Protein AF-A0A6N6QG31-F1 (afdb_monomer)

Nearest PDB structures (foldseek):
  5lqz-assembly1_F  TM=7.930E-01  e=3.227E-03  Ogataea angusta
  5ik2-assembly1_E  TM=8.055E-01  e=4.256E-03  Caldalkalibacillus thermarum TA2.A1
  5fl7-assembly1_D  TM=7.697E-01  e=1.437E-02  Yarrowia lipolytica
  8xcg-assembly1_Z  TM=6.185E-01  e=1.243E-01  Escherichia phage Lambda
  8iyk-assembly1_J  TM=5.966E-01  e=1.467E-01  Escherichia phage Lambda

Solvent-accessible surface area (backbone atoms only — not comparable to full-atom values): 5187 Å² total; per-residue (Å²): 138,87,80,84,82,75,75,79,78,71,85,76,79,68,74,84,81,48,38,42,29,33,26,73,39,65,38,75,94,77,37,33,32,33,33,38,18,79,90,33,59,74,71,59,63,67,41,68,28,44,27,26,52,98,86,40,80,48,35,31,32,29,35,40,83,58,64,59,92,49,31,33,43,22,37,54,76,45,62,82,78,51,63,73,27,36,34,31,51,127

Sequence (90 aa):
MDTSTAVPAAPRIRALGGAQGNIVQVQPSLRFVVVDFTLNAPPSPGQILKVYREGKMVGQVKAGRIARDATIAADIVEGDLQPGDEVRPE

Secondary structure (DSSP, 8-state):
-----------------S--EEEEEEEGGGTEEEEE-TTSPPPPTT-EEEEEETTEEEEEEEEEEEEETTEEEEEEEEE---TT-EEE--

Structure (mmCIF, N/CA/C/O backbone):
data_AF-A0A6N6QG31-F1
#
_entry.id   AF-A0A6N6QG31-F1
#
loop_
_atom_site.group_PDB
_atom_site.id
_atom_site.type_symbol
_atom_site.label_atom_id
_atom_site.label_alt_id
_atom_site.label_comp_id
_atom_site.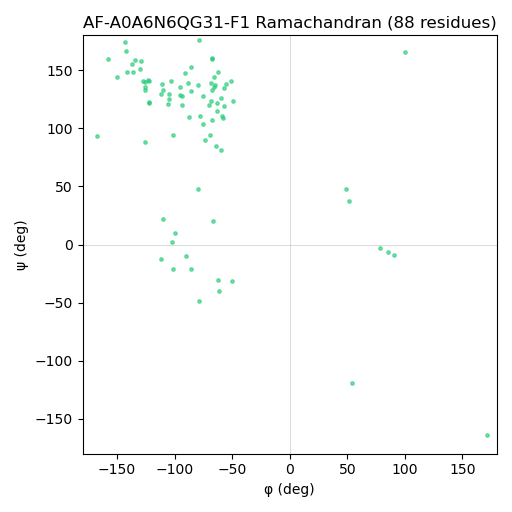label_asym_id
_atom_site.label_entity_id
_atom_site.label_seq_id
_atom_site.pdbx_PDB_ins_code
_atom_site.Cartn_x
_atom_site.Cartn_y
_atom_site.Cartn_z
_atom_site.occupancy
_atom_site.B_iso_or_equiv
_atom_site.auth_seq_id
_atom_site.auth_comp_id
_atom_site.auth_asym_id
_atom_site.auth_atom_id
_atom_site.pdbx_PDB_model_num
ATOM 1 N N . MET A 1 1 ? -34.567 13.774 -43.444 1.00 48.00 1 MET A N 1
ATOM 2 C CA . MET A 1 1 ? -33.295 13.264 -43.993 1.00 48.00 1 MET A CA 1
ATOM 3 C C . MET A 1 1 ? -32.343 13.131 -42.829 1.00 48.00 1 MET A C 1
ATOM 5 O O . MET A 1 1 ? -31.611 14.052 -42.493 1.00 48.00 1 MET A O 1
ATOM 9 N N . ASP A 1 2 ? -32.498 12.007 -42.151 1.00 49.03 2 ASP A N 1
ATOM 10 C CA . ASP A 1 2 ? -31.656 11.504 -41.083 1.00 49.03 2 ASP A CA 1
ATOM 11 C C . ASP A 1 2 ? -30.286 11.118 -41.634 1.00 49.03 2 ASP A C 1
ATOM 13 O O . ASP A 1 2 ? -30.227 10.408 -42.630 1.00 49.03 2 ASP A O 1
ATOM 17 N N . THR A 1 3 ? -29.216 11.540 -40.961 1.00 44.12 3 THR A N 1
ATOM 18 C CA . THR A 1 3 ? -28.094 10.663 -40.581 1.00 44.12 3 THR A CA 1
ATOM 19 C C . THR A 1 3 ? -27.227 11.406 -39.567 1.00 44.12 3 THR A C 1
ATOM 21 O O . THR A 1 3 ? -26.335 12.175 -39.921 1.00 44.12 3 THR A O 1
ATOM 24 N N . SER A 1 4 ? -27.512 11.176 -38.285 1.00 51.94 4 SER A N 1
ATOM 25 C CA . SER A 1 4 ? -26.572 11.435 -37.196 1.00 51.94 4 SER A CA 1
ATOM 26 C C . SER A 1 4 ? -25.530 10.319 -37.216 1.00 51.94 4 SER A C 1
ATOM 28 O O . SER A 1 4 ? -25.815 9.181 -36.842 1.00 51.94 4 SER A O 1
ATOM 30 N N . THR A 1 5 ? -24.336 10.617 -37.722 1.00 50.16 5 THR A N 1
ATOM 31 C CA . THR A 1 5 ? -23.209 9.682 -37.713 1.00 50.16 5 THR A CA 1
ATOM 32 C C . THR A 1 5 ? -22.664 9.594 -36.290 1.00 50.16 5 THR A C 1
ATOM 34 O O . THR A 1 5 ? -21.789 10.363 -35.894 1.00 50.16 5 THR A O 1
ATOM 37 N N . ALA A 1 6 ? -23.192 8.663 -35.496 1.00 60.62 6 ALA A N 1
ATOM 38 C CA . ALA A 1 6 ? -22.562 8.266 -34.247 1.00 60.62 6 ALA A CA 1
ATOM 39 C C . ALA A 1 6 ? -21.248 7.548 -34.582 1.00 60.62 6 ALA A C 1
ATOM 41 O O . ALA A 1 6 ? -21.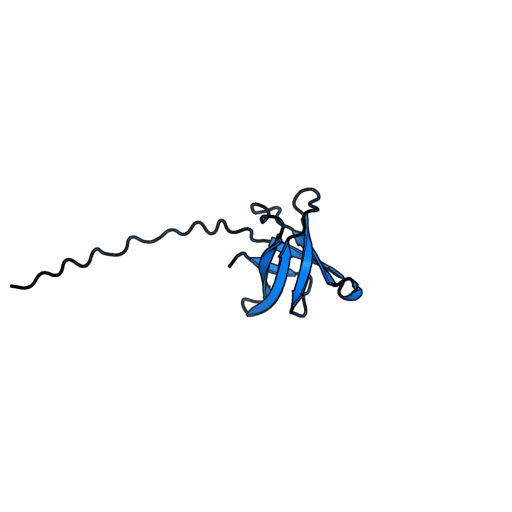247 6.424 -35.081 1.00 60.62 6 ALA A O 1
ATOM 42 N N . VAL A 1 7 ? -20.124 8.220 -34.336 1.00 63.00 7 VAL A N 1
ATOM 43 C CA . VAL A 1 7 ? -18.798 7.599 -34.364 1.00 63.00 7 VAL A CA 1
ATOM 44 C C . VAL A 1 7 ? -18.782 6.437 -33.361 1.00 63.00 7 VAL A C 1
ATOM 46 O O . VAL A 1 7 ? -19.001 6.673 -32.170 1.00 63.00 7 VAL A O 1
ATOM 49 N N . PRO A 1 8 ? -18.553 5.182 -33.791 1.00 57.38 8 PRO A N 1
ATOM 50 C CA . PRO A 1 8 ? -18.428 4.076 -32.856 1.00 57.38 8 PRO A CA 1
ATOM 51 C C . PRO A 1 8 ? -17.205 4.341 -31.977 1.00 57.38 8 PRO A C 1
ATOM 53 O O . PRO A 1 8 ? -16.094 4.537 -32.474 1.00 57.38 8 PRO A O 1
ATOM 56 N N . ALA A 1 9 ? -17.422 4.406 -30.663 1.00 63.09 9 ALA A N 1
ATOM 57 C CA . ALA A 1 9 ? -16.357 4.603 -29.696 1.00 63.09 9 ALA A CA 1
ATOM 58 C C . ALA A 1 9 ? -15.350 3.456 -29.844 1.00 63.09 9 ALA A C 1
ATOM 60 O O . ALA A 1 9 ? -15.663 2.304 -29.546 1.00 63.09 9 ALA A O 1
ATOM 61 N N . ALA A 1 10 ? -14.153 3.776 -30.340 1.00 63.88 10 ALA A N 1
ATOM 62 C CA . ALA A 1 10 ? -13.058 2.825 -30.433 1.00 63.88 10 ALA A CA 1
ATOM 63 C C . ALA A 1 10 ? -12.848 2.150 -29.065 1.00 63.88 10 ALA A C 1
ATOM 65 O O . ALA A 1 10 ? -12.948 2.835 -28.036 1.00 63.88 10 ALA A O 1
ATOM 66 N N . PRO A 1 11 ? -12.552 0.838 -29.020 1.00 46.66 11 PRO A N 1
ATOM 67 C CA . PRO A 1 11 ? -12.220 0.174 -27.774 1.00 46.66 11 PRO A CA 1
ATOM 68 C C . PRO A 1 11 ? -11.008 0.891 -27.185 1.00 46.66 11 PRO A C 1
ATOM 70 O O . PRO A 1 11 ? -9.898 0.828 -27.712 1.00 46.66 11 PRO A O 1
ATOM 73 N N . ARG A 1 12 ? -11.230 1.635 -26.099 1.00 51.72 12 ARG A N 1
ATOM 74 C CA . ARG A 1 12 ? -10.141 2.202 -25.316 1.00 51.72 12 ARG A CA 1
ATOM 75 C C . ARG A 1 12 ? -9.470 1.021 -24.642 1.00 51.72 12 ARG A C 1
ATOM 77 O O . ARG A 1 12 ? -9.910 0.589 -23.580 1.00 51.72 12 ARG A O 1
ATOM 84 N N . ILE A 1 13 ? -8.420 0.500 -25.265 1.00 47.56 13 ILE A N 1
ATOM 85 C CA . ILE A 1 13 ? -7.435 -0.323 -24.576 1.00 47.56 13 ILE A CA 1
ATOM 86 C C . ILE A 1 13 ? -6.795 0.619 -23.553 1.00 47.56 13 ILE A C 1
ATOM 88 O O . ILE A 1 13 ? -5.813 1.300 -23.834 1.00 47.56 13 ILE A O 1
ATOM 92 N N . ARG A 1 14 ? -7.425 0.765 -22.381 1.00 47.81 14 ARG A N 1
ATOM 93 C CA . ARG A 1 14 ? -6.758 1.361 -21.231 1.00 47.81 14 ARG A CA 1
ATOM 94 C C . ARG A 1 14 ? -5.629 0.395 -20.934 1.00 47.81 14 ARG A C 1
ATOM 96 O O . ARG A 1 14 ? -5.893 -0.756 -20.596 1.00 47.81 14 ARG A O 1
ATOM 103 N N . ALA A 1 15 ? -4.387 0.836 -21.099 1.00 44.84 15 ALA A N 1
ATOM 104 C CA . ALA A 1 15 ? -3.302 0.144 -20.438 1.00 44.84 15 ALA A CA 1
ATOM 105 C C . ALA A 1 15 ? -3.733 -0.007 -18.973 1.00 44.84 15 ALA A C 1
ATOM 107 O O . ALA A 1 15 ? -4.028 0.992 -18.319 1.00 44.84 15 ALA A O 1
ATOM 108 N N . LEU A 1 16 ? -3.770 -1.231 -18.454 1.00 48.16 16 LEU A N 1
ATOM 109 C CA . LEU A 1 16 ? -3.879 -1.493 -17.014 1.00 48.16 16 LEU A CA 1
ATOM 110 C C . LEU A 1 16 ? -2.608 -1.016 -16.267 1.00 48.16 16 LEU A C 1
ATOM 112 O O . LEU A 1 16 ? -2.328 -1.465 -15.169 1.00 48.16 16 LEU A O 1
ATOM 116 N N . GLY A 1 17 ? -1.824 -0.109 -16.863 1.00 45.41 17 GLY A N 1
ATOM 117 C CA . GLY A 1 17 ? -0.559 0.428 -16.370 1.00 45.41 17 GLY A CA 1
ATOM 118 C C . GLY A 1 17 ? -0.761 1.521 -15.329 1.00 45.41 17 GLY A C 1
ATOM 119 O O . GLY A 1 17 ? -0.190 2.603 -15.441 1.00 45.41 17 GLY A O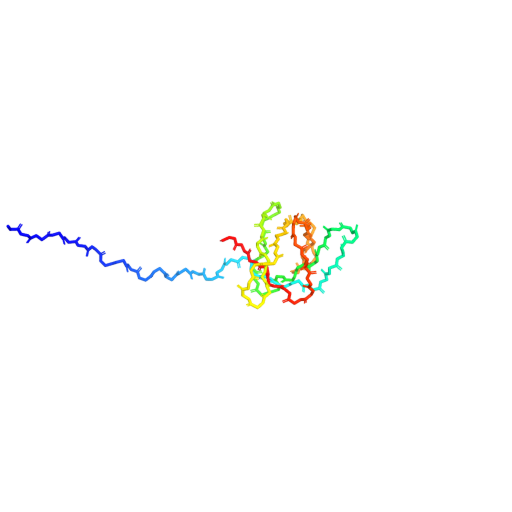 1
ATOM 120 N N . GLY A 1 18 ? -1.618 1.253 -14.349 1.00 57.22 18 GLY A N 1
ATOM 121 C CA . GLY A 1 18 ? -1.641 1.993 -13.099 1.00 57.22 18 GLY A CA 1
ATOM 122 C C . GLY A 1 18 ? -0.629 1.384 -12.131 1.00 57.22 18 GLY A C 1
ATOM 123 O O . GLY A 1 18 ? -0.336 0.198 -12.227 1.00 57.22 18 GLY A O 1
ATOM 124 N N . ALA A 1 19 ? -0.094 2.174 -11.202 1.00 64.69 19 ALA A N 1
ATOM 125 C CA . ALA A 1 19 ? 0.746 1.694 -10.106 1.00 64.69 19 ALA A CA 1
ATOM 126 C C . ALA A 1 19 ? -0.020 0.688 -9.224 1.00 64.69 19 ALA A C 1
ATOM 128 O O . ALA A 1 19 ? -0.603 1.053 -8.205 1.00 64.69 19 ALA A O 1
ATOM 129 N N . GLN A 1 20 ? -0.087 -0.569 -9.655 1.00 85.81 20 GLN A N 1
ATOM 130 C CA . GLN A 1 20 ? -0.766 -1.644 -8.952 1.00 85.81 20 GLN A CA 1
ATOM 131 C C . GLN A 1 20 ? 0.251 -2.374 -8.077 1.00 85.81 20 GLN A C 1
ATOM 133 O O . GLN A 1 20 ? 1.318 -2.775 -8.542 1.00 85.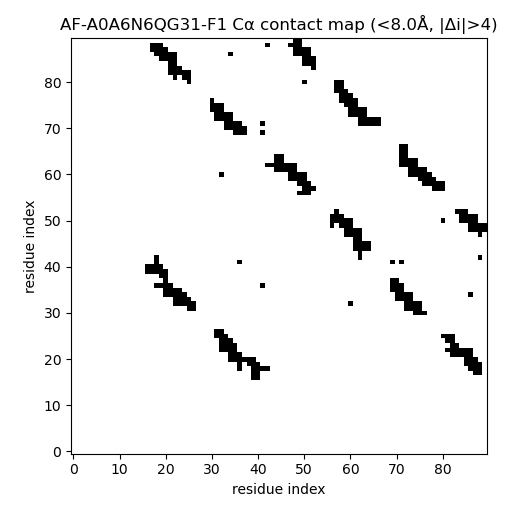81 20 GLN A O 1
ATOM 138 N N . GLY A 1 21 ? -0.061 -2.532 -6.802 1.00 91.44 21 GLY A N 1
ATOM 139 C CA . GLY A 1 21 ? 0.827 -3.175 -5.844 1.00 91.44 21 GLY A CA 1
ATOM 140 C C . GLY A 1 21 ? 0.058 -4.011 -4.841 1.00 91.44 21 GLY A C 1
ATOM 141 O O . GLY A 1 21 ? -1.171 -3.988 -4.816 1.00 91.44 21 GLY A O 1
ATOM 142 N N . ASN A 1 22 ? 0.785 -4.738 -4.004 1.00 95.00 22 ASN A N 1
ATOM 143 C CA . ASN A 1 22 ? 0.201 -5.512 -2.912 1.00 95.00 22 ASN A CA 1
ATOM 144 C C . ASN A 1 22 ? 0.801 -5.063 -1.586 1.00 95.00 22 ASN A C 1
ATOM 146 O O . ASN A 1 22 ? 2.002 -4.802 -1.492 1.00 95.00 22 ASN A O 1
ATOM 150 N N . ILE A 1 23 ? -0.023 -4.981 -0.549 1.00 96.00 23 ILE A N 1
ATOM 151 C CA . ILE A 1 23 ? 0.454 -4.707 0.802 1.00 96.00 23 ILE A CA 1
ATOM 152 C C . ILE A 1 23 ? 1.211 -5.937 1.299 1.00 96.00 23 ILE A C 1
ATOM 154 O O . ILE A 1 23 ? 0.648 -7.023 1.406 1.00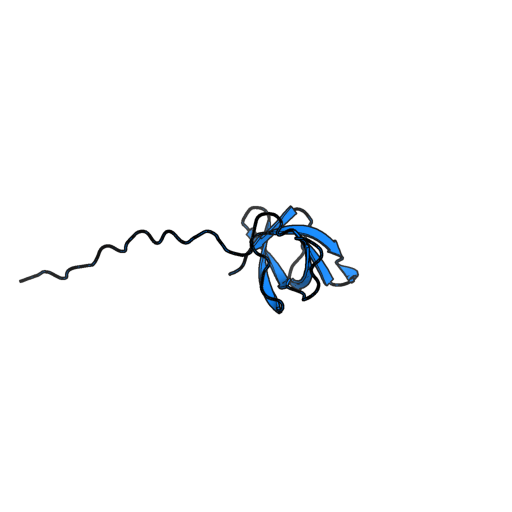 96.00 23 ILE A O 1
ATOM 158 N N . VAL A 1 24 ? 2.489 -5.766 1.627 1.00 96.06 24 VAL A N 1
ATOM 159 C CA . VAL A 1 24 ? 3.338 -6.840 2.173 1.00 96.06 24 VAL A CA 1
ATOM 160 C C . VAL A 1 24 ? 3.514 -6.721 3.683 1.00 96.06 24 VAL A C 1
ATOM 162 O O . VAL A 1 24 ? 3.805 -7.707 4.355 1.00 96.06 24 VAL A O 1
ATOM 165 N N . GLN A 1 25 ? 3.295 -5.528 4.239 1.00 95.69 25 GLN A N 1
ATOM 166 C CA . GLN A 1 25 ? 3.374 -5.282 5.675 1.00 95.69 25 GLN A CA 1
ATOM 167 C C . GLN A 1 25 ? 2.431 -4.152 6.086 1.00 95.69 25 GLN A C 1
ATOM 169 O O . GLN A 1 25 ? 2.295 -3.157 5.375 1.00 95.69 25 GLN A O 1
ATOM 174 N N . VAL A 1 26 ? 1.832 -4.276 7.270 1.00 96.25 26 VAL A N 1
ATOM 175 C CA . VAL A 1 26 ? 0.989 -3.245 7.885 1.00 96.25 26 VAL A CA 1
ATOM 176 C C . VAL A 1 26 ? 1.512 -2.947 9.277 1.00 96.25 26 VAL A C 1
ATOM 178 O O . VAL A 1 26 ? 1.803 -3.870 10.035 1.00 96.25 26 VAL A O 1
ATOM 181 N N . GLN A 1 27 ? 1.601 -1.663 9.622 1.00 95.56 27 GLN A N 1
ATOM 182 C CA . GLN A 1 27 ? 1.898 -1.212 10.973 1.00 95.56 27 GLN A CA 1
ATOM 183 C C . GLN A 1 27 ? 0.817 -0.236 11.459 1.00 95.56 27 GLN A C 1
ATOM 185 O O . GLN A 1 27 ? 0.963 0.982 11.313 1.00 95.56 27 GLN A O 1
ATOM 190 N N . PRO A 1 28 ? -0.271 -0.748 12.068 1.00 90.88 28 PRO A N 1
ATOM 191 C CA . PRO A 1 28 ? -1.433 0.062 12.437 1.00 90.88 28 PRO A CA 1
ATOM 192 C C . PRO A 1 28 ? -1.096 1.168 13.442 1.00 90.88 28 PRO A C 1
ATOM 194 O O . PRO A 1 28 ? -1.543 2.301 13.283 1.00 90.88 28 PRO A 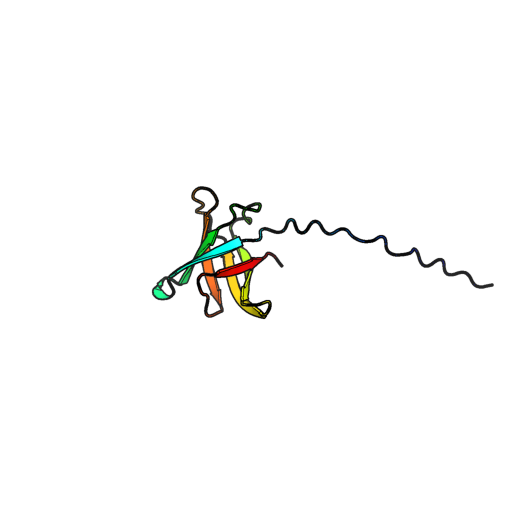O 1
ATOM 197 N N . SER A 1 29 ? -0.243 0.877 14.432 1.00 93.06 29 SER A N 1
ATOM 198 C CA . SER A 1 29 ? 0.135 1.830 15.489 1.00 93.06 29 SER A CA 1
ATOM 199 C C . SER A 1 29 ? 0.857 3.069 14.960 1.00 93.06 29 SER A C 1
ATOM 201 O O . SER A 1 29 ? 0.744 4.142 15.540 1.00 93.06 29 SER A O 1
ATOM 203 N N . LEU A 1 30 ? 1.602 2.918 13.862 1.00 92.62 30 LEU A N 1
ATOM 204 C CA . LEU A 1 30 ? 2.319 4.010 13.198 1.00 92.62 30 LEU A CA 1
ATOM 205 C C . LEU A 1 30 ? 1.587 4.499 11.942 1.00 92.62 30 LEU A C 1
ATOM 207 O O . LEU A 1 30 ? 2.084 5.389 11.261 1.00 92.62 30 LEU A O 1
ATOM 211 N N . ARG A 1 31 ? 0.411 3.928 11.648 1.00 94.50 31 ARG A N 1
ATOM 212 C CA . ARG A 1 31 ? -0.421 4.227 10.481 1.00 94.50 31 ARG A CA 1
ATOM 213 C C . ARG A 1 31 ? 0.361 4.228 9.169 1.00 94.50 31 ARG A C 1
ATOM 215 O O . ARG A 1 31 ? 0.184 5.129 8.357 1.00 94.50 31 ARG A O 1
ATOM 222 N N . PHE A 1 32 ? 1.177 3.206 8.932 1.00 94.06 32 PHE A N 1
ATOM 223 C CA . PHE A 1 32 ? 1.816 3.014 7.631 1.00 94.06 32 PHE A CA 1
ATOM 224 C C . PHE A 1 32 ? 1.721 1.565 7.163 1.00 94.06 32 PHE A C 1
ATOM 226 O O . PHE A 1 32 ? 1.539 0.636 7.953 1.00 94.06 32 PHE A O 1
ATOM 233 N N . VAL A 1 33 ? 1.872 1.383 5.858 1.00 96.12 33 VAL A N 1
ATOM 234 C CA . VAL A 1 33 ? 1.996 0.088 5.194 1.00 96.12 33 VAL A CA 1
ATOM 235 C C . VAL A 1 33 ? 3.215 0.085 4.289 1.00 96.12 33 VAL A C 1
ATOM 237 O O . VAL A 1 33 ? 3.686 1.137 3.856 1.00 96.12 33 VAL A O 1
ATOM 240 N N . VAL A 1 34 ? 3.717 -1.104 3.987 1.00 95.19 34 VAL A N 1
ATOM 241 C CA . VAL A 1 34 ? 4.688 -1.309 2.916 1.00 95.19 34 VAL A CA 1
ATOM 242 C C . VAL A 1 34 ? 3.958 -1.957 1.755 1.00 95.19 34 VAL A C 1
ATOM 244 O O . VAL A 1 34 ? 3.312 -2.995 1.923 1.00 95.19 34 VAL A O 1
ATOM 247 N N . VAL A 1 35 ? 4.054 -1.327 0.590 1.00 94.50 35 VAL A N 1
ATOM 248 C CA . VAL A 1 35 ? 3.436 -1.790 -0.650 1.00 94.50 35 VAL A CA 1
ATOM 249 C C . VAL A 1 35 ? 4.530 -2.219 -1.612 1.00 94.50 35 VAL A C 1
ATOM 251 O O . VAL A 1 35 ? 5.478 -1.468 -1.842 1.00 94.50 35 VAL A O 1
ATOM 254 N N . ASP A 1 36 ? 4.390 -3.417 -2.163 1.00 93.00 36 ASP A N 1
ATOM 255 C CA . ASP A 1 36 ? 5.265 -3.969 -3.187 1.00 93.00 36 ASP A CA 1
ATOM 256 C C . ASP A 1 36 ? 4.702 -3.672 -4.582 1.00 93.00 36 ASP A C 1
ATOM 258 O O . ASP A 1 36 ? 3.587 -4.080 -4.921 1.00 93.00 36 ASP A O 1
ATOM 262 N N . PHE A 1 37 ? 5.491 -2.955 -5.379 1.00 89.12 37 PHE A N 1
ATOM 263 C CA . PHE A 1 37 ? 5.228 -2.598 -6.767 1.00 89.12 37 PHE A CA 1
ATOM 264 C C . PHE A 1 37 ? 6.167 -3.330 -7.739 1.00 89.12 37 PHE A C 1
ATOM 266 O O . PHE A 1 37 ? 6.332 -2.877 -8.857 1.00 89.12 37 PHE A O 1
ATOM 273 N N . THR A 1 38 ? 6.781 -4.465 -7.385 1.00 84.75 38 THR A N 1
ATOM 274 C CA . THR A 1 38 ? 7.756 -5.184 -8.245 1.00 84.75 38 THR A CA 1
ATOM 275 C C . THR A 1 38 ? 7.254 -5.432 -9.670 1.00 84.75 38 THR A C 1
ATOM 277 O O . THR A 1 38 ? 8.037 -5.446 -10.617 1.00 84.75 38 THR A O 1
ATOM 280 N N . LEU A 1 39 ? 5.942 -5.600 -9.838 1.00 78.94 39 LEU A N 1
ATOM 281 C CA . LEU A 1 39 ? 5.314 -5.868 -11.130 1.00 78.94 39 LEU A CA 1
ATOM 282 C C . LEU A 1 39 ? 4.897 -4.609 -11.907 1.00 78.94 39 LEU A C 1
ATOM 284 O O . LEU A 1 39 ? 4.513 -4.731 -13.067 1.00 78.94 39 LEU A O 1
ATOM 288 N N . ASN A 1 40 ? 4.946 -3.420 -11.301 1.00 84.06 40 ASN A N 1
ATOM 289 C CA . ASN A 1 40 ? 4.385 -2.193 -11.867 1.00 84.06 40 ASN A CA 1
ATOM 290 C C . ASN A 1 40 ? 5.259 -0.964 -11.585 1.00 84.06 40 ASN A C 1
ATOM 292 O O . ASN A 1 40 ? 6.159 -0.968 -10.754 1.00 84.06 40 ASN A O 1
ATOM 296 N N . ALA A 1 41 ? 4.990 0.139 -12.282 1.00 81.19 41 ALA A N 1
ATOM 297 C CA . ALA A 1 41 ? 5.662 1.390 -11.961 1.00 81.19 41 ALA A CA 1
ATOM 298 C C . ALA A 1 41 ? 5.242 1.870 -10.556 1.00 81.19 41 ALA A C 1
ATOM 300 O O . ALA A 1 41 ? 4.044 1.859 -10.252 1.00 81.19 41 ALA A O 1
ATOM 301 N N . PRO A 1 42 ? 6.185 2.318 -9.709 1.00 83.44 42 PRO A N 1
ATOM 302 C CA . PRO A 1 42 ? 5.837 2.914 -8.430 1.00 83.44 42 PRO A CA 1
ATOM 303 C C . PRO A 1 42 ? 5.009 4.200 -8.621 1.00 83.44 42 PRO A C 1
ATOM 305 O O . PRO A 1 42 ? 5.210 4.930 -9.597 1.00 83.44 42 PRO A O 1
ATOM 308 N N . PRO A 1 43 ? 4.092 4.510 -7.690 1.00 87.69 43 PRO A N 1
ATOM 309 C CA . PRO A 1 43 ? 3.303 5.737 -7.701 1.00 87.69 43 PRO A CA 1
ATOM 310 C C . PRO A 1 43 ? 4.168 6.979 -7.452 1.00 87.69 43 PRO A C 1
ATOM 312 O O . PRO A 1 43 ? 5.252 6.913 -6.866 1.00 87.69 43 PRO A O 1
ATOM 315 N N . SER A 1 44 ? 3.643 8.146 -7.825 1.00 89.19 44 SER A N 1
ATOM 316 C CA . SER A 1 44 ? 4.267 9.422 -7.467 1.00 89.19 44 SER A CA 1
ATOM 317 C C . SER A 1 44 ? 4.165 9.665 -5.954 1.00 89.19 44 SER A C 1
ATOM 319 O O . SER A 1 44 ? 3.096 9.450 -5.375 1.00 89.19 44 SER A O 1
ATOM 321 N N . PRO A 1 45 ? 5.214 10.179 -5.287 1.00 90.88 45 PRO A N 1
ATOM 322 C CA . PRO A 1 45 ? 5.132 10.506 -3.870 1.00 90.88 45 PRO A CA 1
ATOM 323 C C . PRO A 1 45 ? 3.999 11.493 -3.567 1.00 90.88 45 PRO A C 1
ATOM 325 O O . PRO A 1 45 ? 3.842 12.515 -4.233 1.00 90.88 45 PRO A O 1
ATOM 328 N N . GLY A 1 46 ? 3.227 11.205 -2.525 1.00 91.50 46 GLY A N 1
ATOM 329 C CA . GLY A 1 46 ? 2.063 11.979 -2.106 1.00 91.50 46 GLY A CA 1
ATOM 330 C C . GLY A 1 46 ? 0.758 11.616 -2.814 1.00 91.50 46 GLY A C 1
ATOM 331 O O . GLY A 1 46 ? -0.284 12.126 -2.404 1.00 91.50 46 GLY A O 1
ATOM 332 N N . GLN A 1 47 ? 0.793 10.741 -3.823 1.00 92.69 47 GLN A N 1
ATOM 333 C CA . GLN A 1 47 ? -0.401 10.242 -4.501 1.00 92.69 47 GLN A CA 1
ATOM 334 C C . GLN A 1 47 ? -1.268 9.410 -3.547 1.00 92.69 47 GLN A C 1
ATOM 336 O O . GLN A 1 47 ? -0.751 8.593 -2.784 1.00 92.69 47 GLN A O 1
ATOM 341 N N . ILE A 1 48 ? -2.586 9.612 -3.610 1.00 95.00 48 ILE A N 1
ATOM 342 C CA . ILE A 1 48 ? -3.566 8.785 -2.900 1.00 95.00 48 ILE A CA 1
ATOM 343 C C . ILE A 1 48 ? -3.892 7.564 -3.755 1.00 95.00 48 ILE A C 1
ATOM 345 O O . ILE A 1 48 ? -4.153 7.683 -4.952 1.00 95.00 48 ILE A O 1
ATOM 349 N N . LEU A 1 49 ? -3.860 6.395 -3.131 1.00 94.25 49 LEU A N 1
ATOM 350 C CA . LEU A 1 49 ? -4.123 5.106 -3.748 1.00 94.25 49 LEU A CA 1
ATOM 351 C C . LEU A 1 49 ? -5.259 4.426 -2.995 1.00 94.25 49 LEU A C 1
ATOM 353 O O . LEU A 1 49 ? -5.346 4.504 -1.766 1.00 94.25 49 LEU A O 1
ATOM 357 N N . LYS A 1 50 ? -6.123 3.745 -3.741 1.00 96.06 50 LYS A N 1
ATOM 358 C CA . LYS A 1 50 ? -7.242 2.983 -3.191 1.00 96.06 50 LYS A CA 1
ATOM 359 C C . LYS A 1 50 ? -6.774 1.572 -2.873 1.00 96.06 50 LYS A C 1
ATOM 361 O O . LYS A 1 50 ? -6.031 0.974 -3.652 1.00 96.06 50 LYS A O 1
ATOM 366 N N . VAL A 1 51 ? -7.224 1.052 -1.737 1.00 96.25 51 VAL A N 1
ATOM 367 C CA . VAL A 1 51 ? -6.894 -0.294 -1.274 1.00 96.25 51 VAL A CA 1
ATOM 368 C C . VAL A 1 51 ? -8.124 -1.184 -1.366 1.00 96.25 51 VAL A C 1
ATOM 370 O O . VAL A 1 51 ? -9.212 -0.793 -0.934 1.00 96.25 51 VAL A O 1
ATOM 373 N N . TYR A 1 52 ? -7.950 -2.378 -1.919 1.00 95.81 52 TYR A N 1
ATOM 374 C CA . TYR A 1 52 ? -9.002 -3.347 -2.175 1.00 95.81 52 TYR A CA 1
ATOM 375 C C . TYR A 1 52 ? -8.679 -4.702 -1.544 1.00 95.81 52 TYR A C 1
ATOM 377 O O . TYR A 1 52 ? -7.559 -5.189 -1.643 1.00 95.81 52 TYR A O 1
ATOM 385 N N . ARG A 1 53 ? -9.695 -5.352 -0.976 1.00 95.19 53 ARG A N 1
ATOM 386 C CA . ARG A 1 53 ? -9.660 -6.751 -0.538 1.00 95.19 53 ARG A CA 1
ATOM 387 C C . ARG A 1 53 ? -10.771 -7.498 -1.252 1.00 95.19 53 ARG A C 1
ATOM 389 O O . ARG A 1 53 ? -11.926 -7.080 -1.183 1.00 95.19 53 ARG A O 1
ATOM 396 N N . GLU A 1 54 ? -10.427 -8.554 -1.987 1.00 92.62 54 GLU A N 1
ATOM 397 C CA . GLU A 1 54 ? -11.399 -9.345 -2.765 1.00 92.62 54 GLU A CA 1
ATOM 398 C C . GLU A 1 54 ? -12.288 -8.470 -3.680 1.00 92.62 54 GLU A C 1
ATOM 400 O O . GLU A 1 54 ? -13.494 -8.674 -3.816 1.00 92.62 54 GLU A O 1
ATOM 405 N N . GLY A 1 55 ? -11.700 -7.424 -4.272 1.00 90.38 55 GLY A N 1
ATOM 406 C CA . GLY A 1 55 ? -12.399 -6.477 -5.148 1.00 90.38 55 GLY A CA 1
ATOM 407 C C . GLY A 1 55 ? -13.257 -5.419 -4.439 1.00 90.38 55 GLY A C 1
ATOM 408 O O . GLY A 1 55 ? -13.787 -4.533 -5.109 1.00 90.38 55 GLY A O 1
ATOM 409 N N . LYS A 1 56 ? -13.375 -5.447 -3.106 1.00 94.38 56 LYS A N 1
ATOM 410 C CA . LYS A 1 56 ? -14.065 -4.412 -2.316 1.00 94.38 56 LYS A CA 1
ATOM 411 C C . LYS A 1 56 ? -13.067 -3.391 -1.797 1.00 94.38 56 LYS A C 1
ATOM 413 O O . LYS A 1 56 ? -12.020 -3.769 -1.287 1.00 94.38 56 LYS A O 1
ATOM 418 N N . MET A 1 57 ? -13.393 -2.105 -1.898 1.00 94.81 57 MET A N 1
ATOM 419 C CA . MET A 1 57 ? -12.549 -1.051 -1.337 1.00 94.81 57 MET A CA 1
ATOM 420 C C . MET A 1 57 ? -12.584 -1.125 0.194 1.00 94.81 57 MET A C 1
ATOM 422 O O . MET A 1 57 ? -13.660 -1.073 0.786 1.00 94.81 57 MET A O 1
ATOM 426 N N . VAL A 1 58 ? -11.413 -1.257 0.814 1.00 97.19 58 VAL A N 1
ATOM 427 C CA . VAL A 1 58 ? -11.247 -1.373 2.274 1.00 97.19 58 VAL A CA 1
ATOM 428 C C . VAL A 1 58 ? -10.558 -0.163 2.894 1.00 97.19 58 VAL A C 1
ATOM 430 O O . VAL A 1 58 ? -10.590 -0.011 4.113 1.00 97.19 58 VAL A O 1
ATOM 433 N N . GLY A 1 59 ? -9.967 0.713 2.078 1.00 96.44 59 GLY A N 1
ATOM 434 C CA . GLY A 1 59 ? -9.332 1.928 2.568 1.00 96.44 59 GLY A CA 1
ATOM 435 C C . GLY A 1 59 ? -8.531 2.683 1.519 1.00 96.44 59 GLY A C 1
ATOM 436 O O . GLY A 1 59 ? -8.663 2.453 0.312 1.00 96.44 59 GLY A O 1
ATOM 437 N N . GLN A 1 60 ? -7.688 3.592 2.002 1.00 97.12 60 GLN A N 1
ATOM 438 C CA . GLN A 1 60 ? -6.803 4.414 1.181 1.00 97.12 60 GLN A CA 1
ATOM 439 C C . GLN A 1 60 ? -5.444 4.599 1.846 1.00 97.12 60 GLN A C 1
ATOM 441 O O . GLN A 1 60 ? -5.325 4.692 3.073 1.00 97.12 60 GLN A O 1
ATOM 446 N N . VAL A 1 61 ? -4.419 4.729 1.009 1.00 96.38 61 VAL A N 1
ATOM 447 C CA . VAL A 1 61 ? -3.048 5.012 1.433 1.00 96.38 61 VAL A CA 1
ATOM 448 C C . VAL A 1 61 ? -2.464 6.165 0.637 1.00 96.38 61 VAL A C 1
ATOM 450 O O . VAL A 1 61 ? -2.819 6.387 -0.518 1.00 96.38 61 VAL A O 1
ATOM 453 N N . LYS A 1 62 ? -1.542 6.900 1.250 1.00 95.69 62 LYS A N 1
ATOM 454 C CA . LYS A 1 62 ? -0.777 7.959 0.601 1.00 95.69 62 LYS A CA 1
ATOM 455 C C . LYS A 1 62 ? 0.641 7.471 0.355 1.00 95.69 62 LYS A C 1
ATOM 457 O O . LYS A 1 62 ? 1.348 7.147 1.304 1.00 95.69 62 LYS A O 1
ATOM 462 N N . ALA A 1 63 ? 1.070 7.447 -0.901 1.00 94.00 63 ALA A N 1
ATOM 463 C CA . ALA A 1 63 ? 2.419 7.027 -1.260 1.00 94.00 63 ALA A CA 1
ATOM 464 C C . ALA A 1 63 ? 3.471 7.918 -0.580 1.00 94.00 63 ALA A C 1
ATOM 466 O O . ALA A 1 63 ? 3.437 9.146 -0.703 1.00 94.00 63 ALA A O 1
ATOM 467 N N . GLY A 1 64 ? 4.416 7.313 0.134 1.00 91.56 64 GLY A N 1
ATOM 468 C CA . GLY A 1 64 ? 5.541 8.026 0.721 1.00 91.56 64 GLY A CA 1
ATOM 469 C C . GLY A 1 64 ? 6.631 8.341 -0.303 1.00 91.56 64 GLY A C 1
ATOM 470 O O . GLY A 1 64 ? 6.576 7.954 -1.468 1.00 91.56 64 GLY A O 1
ATOM 471 N N . ARG A 1 65 ? 7.654 9.072 0.148 1.00 82.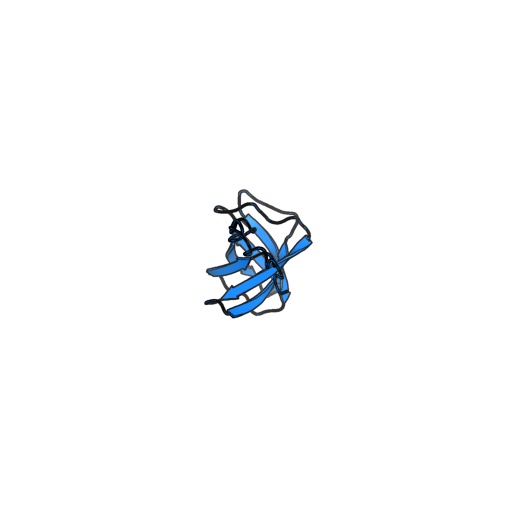88 65 ARG A N 1
ATOM 472 C CA . ARG A 1 65 ? 8.855 9.380 -0.654 1.00 82.88 65 ARG A CA 1
ATOM 473 C C . ARG A 1 65 ? 9.923 8.293 -0.575 1.00 82.88 65 ARG A C 1
ATOM 475 O O . ARG A 1 65 ? 10.814 8.255 -1.415 1.00 82.88 65 ARG A O 1
ATOM 482 N N . ILE A 1 66 ? 9.878 7.474 0.472 1.00 72.88 66 ILE A N 1
ATOM 483 C CA . ILE A 1 66 ? 10.898 6.468 0.745 1.00 72.88 66 ILE A CA 1
ATOM 484 C C . ILE A 1 66 ? 10.511 5.196 -0.005 1.00 72.88 66 ILE A C 1
ATOM 486 O O . ILE A 1 66 ? 9.552 4.518 0.367 1.00 72.88 66 ILE A O 1
ATOM 490 N N . ALA A 1 67 ? 11.283 4.895 -1.045 1.00 78.00 67 ALA A N 1
ATOM 491 C CA . ALA A 1 67 ? 11.262 3.622 -1.743 1.00 78.00 67 ALA A CA 1
ATOM 492 C C . ALA A 1 67 ? 12.569 2.868 -1.458 1.00 78.00 67 ALA A C 1
ATOM 494 O O . ALA A 1 67 ? 13.646 3.472 -1.451 1.00 78.00 67 ALA A O 1
ATOM 495 N N . ARG A 1 68 ? 12.481 1.559 -1.221 1.00 79.75 68 ARG A N 1
ATOM 496 C CA . ARG A 1 68 ? 13.625 0.642 -1.293 1.00 79.75 68 ARG A CA 1
ATOM 497 C C . ARG A 1 68 ? 13.282 -0.434 -2.304 1.00 79.75 68 ARG A C 1
ATOM 499 O O . ARG A 1 68 ? 12.273 -1.122 -2.150 1.00 79.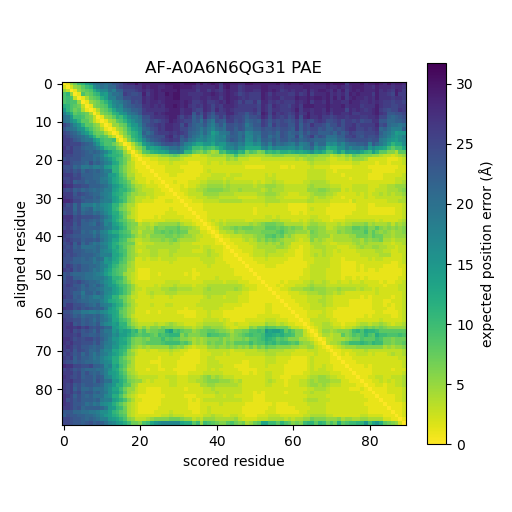75 68 ARG A O 1
ATOM 506 N N . ASP A 1 69 ? 14.116 -0.549 -3.328 1.00 83.88 69 ASP A N 1
ATOM 507 C CA . ASP A 1 69 ? 13.883 -1.431 -4.468 1.00 83.88 69 ASP A CA 1
ATOM 508 C C . ASP A 1 69 ? 12.511 -1.143 -5.100 1.00 83.88 69 ASP A C 1
ATOM 510 O O . ASP A 1 69 ? 12.255 -0.013 -5.518 1.00 83.88 69 ASP A O 1
ATOM 514 N N . ALA A 1 70 ? 11.616 -2.129 -5.128 1.00 83.56 70 ALA A N 1
ATOM 515 C CA . ALA A 1 70 ? 10.251 -1.976 -5.620 1.00 83.56 70 ALA A CA 1
ATOM 516 C C . ALA A 1 70 ? 9.204 -1.795 -4.506 1.00 83.56 70 ALA A C 1
ATOM 518 O O . ALA A 1 70 ? 8.005 -1.831 -4.773 1.00 83.56 70 ALA A O 1
ATOM 519 N N . THR A 1 71 ? 9.634 -1.589 -3.258 1.00 90.19 71 THR A N 1
ATOM 520 C CA . THR A 1 71 ? 8.731 -1.369 -2.122 1.00 90.19 71 THR A CA 1
ATOM 521 C C . THR A 1 71 ? 8.668 0.099 -1.729 1.00 90.19 71 THR A C 1
ATOM 523 O O . THR A 1 71 ? 9.682 0.801 -1.712 1.00 90.19 71 THR A O 1
ATOM 526 N N . ILE A 1 72 ? 7.473 0.569 -1.380 1.00 92.62 72 ILE A N 1
ATOM 527 C CA . ILE A 1 72 ? 7.227 1.934 -0.912 1.00 92.62 72 ILE A CA 1
ATOM 528 C C . ILE A 1 72 ? 6.515 1.887 0.430 1.00 92.62 72 ILE A C 1
ATOM 530 O O . ILE A 1 72 ? 5.522 1.179 0.600 1.00 92.62 72 ILE A O 1
ATOM 534 N N . ALA A 1 73 ? 7.007 2.688 1.372 1.00 93.94 73 ALA A N 1
ATOM 535 C CA . ALA A 1 73 ? 6.262 2.992 2.583 1.00 93.94 73 ALA A CA 1
ATOM 536 C C . ALA A 1 73 ? 5.154 3.999 2.247 1.00 93.94 73 ALA A C 1
ATOM 538 O O . ALA A 1 73 ? 5.425 5.042 1.649 1.00 93.94 73 ALA A O 1
ATOM 539 N N .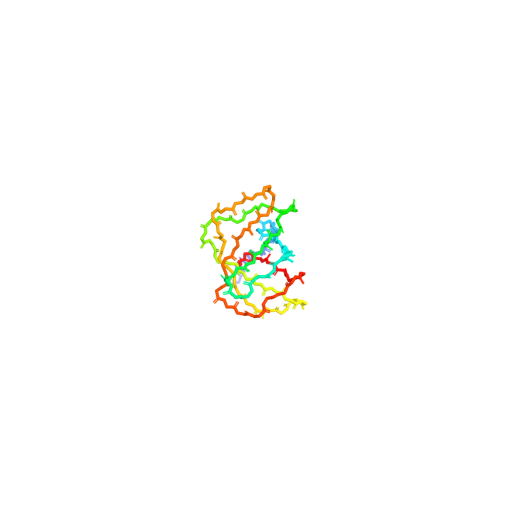 ALA A 1 74 ? 3.916 3.695 2.622 1.00 95.12 74 ALA A N 1
ATOM 540 C CA . ALA A 1 74 ? 2.757 4.547 2.398 1.00 95.12 74 ALA A CA 1
ATOM 541 C C . ALA A 1 74 ? 1.998 4.776 3.709 1.00 95.12 74 ALA A C 1
ATOM 543 O O . ALA A 1 74 ? 1.843 3.856 4.510 1.00 95.12 74 ALA A O 1
ATOM 544 N N . ASP A 1 75 ? 1.510 5.994 3.921 1.00 96.31 75 ASP A N 1
ATOM 545 C CA . ASP A 1 75 ? 0.742 6.351 5.114 1.00 96.31 75 ASP A CA 1
ATOM 546 C C . ASP A 1 75 ? -0.711 5.878 4.968 1.00 96.31 75 ASP A C 1
ATOM 548 O O . ASP A 1 75 ? -1.326 6.052 3.915 1.00 96.31 75 ASP A O 1
ATOM 552 N N . ILE A 1 76 ? -1.292 5.315 6.026 1.00 96.56 76 ILE A N 1
ATOM 553 C CA . ILE A 1 76 ? -2.696 4.891 6.068 1.00 96.56 76 ILE A CA 1
ATOM 554 C C . ILE A 1 76 ? -3.577 6.120 6.265 1.00 96.56 76 ILE A C 1
ATOM 556 O O . ILE A 1 76 ? -3.624 6.701 7.357 1.00 96.56 76 ILE A O 1
ATOM 560 N N . VAL A 1 77 ? -4.332 6.478 5.229 1.00 96.81 77 VAL A N 1
ATOM 561 C CA . VAL A 1 77 ? -5.304 7.579 5.271 1.00 96.81 77 VAL A CA 1
ATOM 562 C C . VAL A 1 77 ? -6.577 7.117 5.972 1.00 96.81 77 VAL A C 1
ATOM 564 O O . VAL A 1 77 ? -7.033 7.762 6.917 1.00 96.81 77 VAL A O 1
ATOM 567 N N . GLU A 1 78 ? -7.096 5.960 5.569 1.00 95.94 78 GLU A N 1
ATOM 568 C CA . GLU A 1 78 ? -8.301 5.349 6.129 1.00 95.94 78 GLU A CA 1
ATOM 569 C C . GLU A 1 78 ? -8.335 3.839 5.869 1.00 95.94 78 GLU A C 1
ATOM 571 O O . GLU A 1 78 ? -7.684 3.348 4.944 1.00 95.94 78 GLU A O 1
ATOM 576 N N . GLY A 1 79 ? -9.138 3.126 6.660 1.00 94.62 79 GLY A N 1
ATOM 577 C CA . GLY A 1 79 ? -9.397 1.696 6.494 1.00 94.62 79 GLY A CA 1
ATOM 578 C C . GLY A 1 79 ? -8.610 0.781 7.429 1.00 94.62 79 GLY A C 1
ATOM 579 O O . GLY A 1 79 ? -7.638 1.190 8.066 1.00 94.62 79 GLY A O 1
ATOM 580 N N . ASP A 1 80 ? -9.058 -0.473 7.491 1.00 94.50 80 ASP A N 1
ATOM 581 C CA . ASP A 1 80 ? -8.374 -1.572 8.181 1.00 94.50 80 ASP A CA 1
ATOM 582 C C . ASP A 1 80 ? -7.646 -2.434 7.145 1.00 94.50 80 ASP A C 1
ATOM 584 O O . ASP A 1 80 ? -8.228 -3.292 6.470 1.00 94.50 80 ASP A O 1
ATOM 588 N N . LEU A 1 81 ? -6.368 -2.119 6.956 1.00 96.69 81 LEU A N 1
ATOM 589 C CA . LEU A 1 81 ? -5.550 -2.697 5.898 1.00 96.69 81 LEU A CA 1
ATOM 590 C C . LEU A 1 81 ? -4.837 -3.951 6.394 1.00 96.69 81 LEU A C 1
ATOM 592 O O . LEU A 1 81 ? -4.448 -4.036 7.558 1.00 96.69 81 LEU A O 1
ATOM 596 N N . GLN A 1 82 ? -4.627 -4.912 5.500 1.00 97.19 82 GLN A N 1
ATOM 597 C CA . GLN A 1 82 ? -3.983 -6.187 5.806 1.00 97.19 82 GLN A CA 1
ATOM 598 C C . GLN A 1 82 ? -2.980 -6.573 4.712 1.00 97.19 82 GLN A C 1
ATOM 600 O O . GLN A 1 82 ? -3.106 -6.134 3.566 1.00 97.19 82 GLN A O 1
ATOM 605 N N . PRO A 1 83 ? -1.968 -7.398 5.038 1.00 96.81 83 PRO A N 1
ATOM 606 C CA . PRO A 1 83 ? -1.125 -8.010 4.020 1.00 96.81 83 PRO A CA 1
ATOM 607 C C . PRO A 1 83 ? -1.962 -8.790 2.996 1.00 96.81 83 PRO A C 1
ATOM 609 O O . PRO A 1 83 ? -2.892 -9.503 3.365 1.00 96.81 83 PRO A O 1
ATOM 612 N N . GLY A 1 84 ? -1.616 -8.659 1.717 1.00 94.56 84 GLY A N 1
ATOM 613 C CA . GLY A 1 84 ? -2.360 -9.230 0.594 1.00 94.56 84 GLY A CA 1
ATOM 614 C C . GLY A 1 84 ? -3.440 -8.312 0.015 1.00 94.56 84 GLY A C 1
ATOM 615 O O . GLY A 1 84 ? -3.962 -8.617 -1.055 1.00 94.56 84 GLY A O 1
ATOM 616 N N . ASP A 1 85 ? -3.746 -7.184 0.663 1.00 96.44 85 ASP A N 1
ATOM 617 C CA . ASP A 1 85 ? -4.617 -6.176 0.067 1.00 96.44 85 ASP A CA 1
ATOM 618 C C . ASP A 1 85 ? -3.968 -5.546 -1.165 1.00 96.44 85 ASP A C 1
ATOM 620 O O . ASP A 1 85 ? -2.763 -5.288 -1.222 1.00 96.44 85 ASP A O 1
ATOM 624 N N . GLU A 1 86 ? -4.805 -5.245 -2.144 1.00 95.06 86 GLU A N 1
ATOM 625 C CA . GLU A 1 86 ? -4.394 -4.736 -3.434 1.00 95.06 86 GLU A CA 1
ATOM 626 C C . GLU A 1 86 ? -4.471 -3.210 -3.470 1.00 95.06 86 GLU A C 1
ATOM 628 O O . GLU A 1 86 ? -5.505 -2.614 -3.174 1.00 95.06 86 GLU A O 1
ATOM 633 N N . VAL A 1 87 ? -3.387 -2.565 -3.881 1.00 94.75 87 VAL A N 1
ATOM 634 C CA . VAL A 1 87 ? -3.273 -1.110 -3.988 1.00 94.75 87 VAL A CA 1
ATOM 635 C C . VAL A 1 87 ? -3.345 -0.714 -5.454 1.00 94.75 87 VAL A C 1
ATOM 637 O O . VAL A 1 87 ? -2.625 -1.270 -6.280 1.00 94.75 87 VAL A O 1
ATOM 640 N N . ARG A 1 88 ? -4.205 0.250 -5.789 1.00 92.56 88 ARG A N 1
ATOM 641 C CA . ARG A 1 88 ? -4.393 0.742 -7.161 1.00 92.56 88 ARG A CA 1
ATOM 642 C C . ARG A 1 88 ? -4.481 2.270 -7.188 1.00 92.56 88 ARG A C 1
ATOM 644 O O . ARG A 1 88 ? -5.010 2.861 -6.239 1.00 92.56 88 ARG A O 1
ATOM 651 N N . PRO A 1 89 ? -4.019 2.931 -8.263 1.00 87.06 89 PRO A N 1
ATOM 652 C CA . PRO A 1 89 ? -4.391 4.315 -8.506 1.00 87.06 89 PRO A CA 1
ATOM 653 C C . PRO A 1 89 ? -5.889 4.393 -8.830 1.00 87.06 89 PRO A C 1
ATOM 655 O O . PRO A 1 89 ? -6.504 3.389 -9.194 1.00 87.06 89 PRO A O 1
ATOM 658 N N . GLU A 1 90 ? -6.466 5.583 -8.660 1.00 71.31 90 GLU A N 1
ATOM 659 C CA . GLU A 1 90 ? -7.851 5.873 -9.054 1.00 71.31 90 GLU A CA 1
ATOM 660 C C . GLU A 1 90 ? -8.178 5.494 -10.507 1.00 71.31 90 GLU A C 1
ATOM 662 O O . GLU A 1 90 ? -7.327 5.707 -11.403 1.00 71.31 90 GLU A O 1
#

Foldseek 3Di:
DDDDPDDPPDPPPPPLQWQKWFFAADDVVQQKTKTASVPHDHDDAQAKKFKDDPNHTFAIWGWHPDDDDRITITGGPDGDDDGGIMIGHD

Radius of gyration: 17.34 Å; Cα contacts (8 Å, |Δi|>4): 190; chains: 1; bounding box: 47×23×60 Å

Mean predicted aligned error: 9.28 Å

pLDDT: mean 83.53, std 16.99, range [44.12, 97.19]